Protein AF-A0A368YSW5-F1 (afdb_monomer_lite)

Organism: NCBI:txid314236

Secondary structure (DSSP, 8-state):
--HHHHHHHHHHHHHHHHHHHHHHHHHHHHHS------S-EEEEEETTTTEEEEE-TTSHHHHHHHHHHHTTSEEEEEE---SS--EEEEEETT--HHHHHHHHHHHHHHHHHHHHHHHHHHHHHHHHHHHHHHHHHHHHHHHHHHHHHHHHHHT----

Sequence (159 aa):
MNWRGGFFRLWVALTVVWLVVVGIFTYDQILYPSGYIGGMAHYFFNPGNNQYEIYNADTPRANELASWKASGTLSLIAIANQPDWTADLYIPSHQSDAELQVHAERMDAIMSAKSIDAAAGRRKASIKDAIGIGVLVPLSLLLAGLGLGWVLSGFRSRA

Foldseek 3Di:
DPPVVVVVVVLVVVLVVLLVVLCVVLVCCQVPPFLAPDAAWEWEQDPVVRDIDTDDCPDVVVVVLVVCVVVLQWDWDWPDDDPRYTYIYIYGNPDDPVVVVVVSVVVVVVSVVSSVVVSVVSSVVSVVVSCCSSPVVSVVVVVVVVVVVVVVVVVPDPD

Radius of gyration: 28.16 Å; chains: 1; bounding box: 77×23×75 Å

pLDDT: mean 87.33, std 8.79, range [48.66, 97.5]

Structure (mmCIF, N/CA/C/O backbone):
data_AF-A0A368YSW5-F1
#
_entry.id 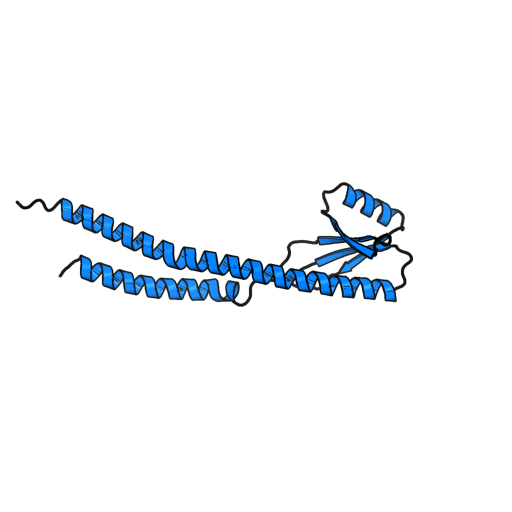  AF-A0A368YSW5-F1
#
loop_
_atom_site.group_PDB
_atom_site.id
_atom_site.type_symbol
_atom_site.label_atom_id
_atom_site.label_alt_id
_atom_site.label_comp_id
_atom_site.label_asym_id
_atom_site.label_entity_id
_atom_site.label_seq_id
_atom_site.pdbx_PDB_ins_code
_atom_site.Cartn_x
_atom_site.Cartn_y
_atom_site.Cartn_z
_atom_site.occupancy
_atom_site.B_iso_or_equiv
_atom_site.auth_seq_id
_atom_site.auth_comp_id
_atom_site.auth_asym_id
_atom_site.auth_atom_id
_atom_site.pdbx_PDB_model_num
ATOM 1 N N . MET A 1 1 ? 30.821 -0.106 -42.268 1.00 55.75 1 MET A N 1
ATOM 2 C CA . MET A 1 1 ? 29.575 0.116 -41.498 1.00 55.75 1 MET A CA 1
ATOM 3 C C . MET A 1 1 ? 29.910 0.936 -40.259 1.00 55.75 1 MET A C 1
ATOM 5 O O . MET A 1 1 ? 30.814 0.551 -39.529 1.00 55.75 1 MET A O 1
ATOM 9 N N . ASN A 1 2 ? 29.257 2.082 -40.045 1.00 79.56 2 ASN A N 1
ATOM 10 C CA . ASN A 1 2 ? 29.539 2.945 -38.893 1.00 79.56 2 ASN A CA 1
ATOM 11 C C . ASN A 1 2 ? 29.032 2.255 -37.621 1.00 79.56 2 ASN A C 1
ATOM 13 O O . ASN A 1 2 ? 27.830 2.267 -37.365 1.00 79.56 2 ASN A O 1
ATOM 17 N N . TRP A 1 3 ? 29.937 1.655 -36.841 1.00 73.31 3 TRP A N 1
ATOM 18 C CA . TRP A 1 3 ? 29.643 0.955 -35.578 1.00 73.31 3 TRP A CA 1
ATOM 19 C C . TRP A 1 3 ? 28.657 1.727 -34.685 1.00 73.31 3 TRP A C 1
ATOM 21 O O . TRP A 1 3 ? 27.694 1.160 -34.181 1.00 73.31 3 TRP A O 1
ATOM 31 N N . ARG A 1 4 ? 28.829 3.053 -34.597 1.00 79.88 4 ARG A N 1
ATOM 32 C CA . ARG A 1 4 ? 27.943 3.965 -33.855 1.00 79.88 4 ARG A CA 1
ATOM 33 C C . ARG A 1 4 ? 26.481 3.918 -34.318 1.00 79.88 4 ARG A C 1
ATOM 35 O O . ARG A 1 4 ? 25.581 3.924 -33.488 1.00 79.88 4 ARG A O 1
ATOM 42 N N . GLY A 1 5 ? 26.245 3.842 -35.628 1.00 83.88 5 GLY A N 1
ATOM 43 C CA . GLY A 1 5 ? 24.896 3.783 -36.195 1.00 83.88 5 GLY A CA 1
ATOM 44 C C . GLY A 1 5 ? 24.222 2.426 -35.989 1.00 83.88 5 GLY A C 1
ATOM 45 O O . GLY A 1 5 ? 23.025 2.375 -35.726 1.00 83.88 5 GLY A O 1
ATOM 46 N N . GLY A 1 6 ? 24.986 1.331 -36.067 1.00 89.25 6 GLY A N 1
ATOM 47 C CA . GLY A 1 6 ? 24.479 -0.016 -35.784 1.00 89.25 6 GLY A CA 1
ATOM 48 C C . GLY A 1 6 ? 24.125 -0.202 -34.308 1.00 89.25 6 GLY A C 1
ATOM 49 O O . GLY A 1 6 ? 23.021 -0.642 -33.995 1.00 89.25 6 GLY A O 1
ATOM 50 N N . PHE A 1 7 ? 25.024 0.215 -33.411 1.00 91.06 7 PHE A N 1
ATOM 51 C CA . PHE A 1 7 ? 24.809 0.158 -31.965 1.00 91.06 7 PHE A CA 1
ATOM 52 C C . PHE A 1 7 ? 23.573 0.955 -31.537 1.00 91.06 7 PHE A C 1
ATOM 54 O O . PHE A 1 7 ? 22.731 0.425 -30.822 1.00 91.06 7 PHE A O 1
ATOM 61 N N . PHE A 1 8 ? 23.419 2.194 -32.017 1.00 90.81 8 PHE A N 1
ATOM 62 C CA . PHE A 1 8 ? 22.273 3.024 -31.643 1.00 90.81 8 PHE A CA 1
ATOM 63 C C . PHE A 1 8 ? 20.935 2.406 -32.073 1.00 90.81 8 PHE A C 1
ATOM 65 O O . PHE A 1 8 ? 19.997 2.369 -31.286 1.00 90.81 8 PHE A O 1
ATOM 72 N N . ARG A 1 9 ? 20.849 1.856 -33.293 1.00 92.56 9 ARG A N 1
ATOM 73 C CA . ARG A 1 9 ? 19.632 1.175 -33.774 1.00 92.56 9 ARG A CA 1
ATOM 74 C C . ARG A 1 9 ? 19.288 -0.052 -32.929 1.00 92.56 9 ARG A C 1
ATOM 76 O O . ARG A 1 9 ? 18.128 -0.227 -32.568 1.00 92.56 9 ARG A O 1
ATOM 83 N N . LEU A 1 10 ? 20.289 -0.870 -32.597 1.00 93.19 10 LEU A N 1
ATOM 84 C CA . LEU A 1 10 ? 20.108 -2.025 -31.718 1.00 93.19 10 LEU A CA 1
ATOM 85 C C . LEU A 1 10 ? 19.662 -1.591 -30.316 1.00 93.19 10 LEU A C 1
ATOM 87 O O . LEU A 1 10 ? 18.737 -2.173 -29.760 1.00 93.19 10 LEU A O 1
ATOM 91 N N . TRP A 1 11 ? 20.278 -0.542 -29.770 1.00 94.44 11 TRP A N 1
ATOM 92 C CA . TRP A 1 11 ? 19.918 0.012 -28.470 1.00 94.44 11 TRP A CA 1
ATOM 93 C C . TRP A 1 11 ? 18.471 0.517 -28.437 1.00 94.44 11 TRP A C 1
ATOM 95 O O . TRP A 1 11 ? 17.745 0.205 -27.494 1.00 94.44 11 TRP A O 1
ATOM 105 N N . VAL A 1 12 ? 18.019 1.234 -29.474 1.00 95.06 12 VAL A N 1
ATOM 106 C CA . VAL A 1 12 ? 16.616 1.670 -29.588 1.00 95.06 12 VAL A CA 1
ATOM 107 C C . VAL A 1 12 ? 15.681 0.460 -29.590 1.00 95.06 12 VAL A C 1
ATOM 109 O O . VAL A 1 12 ? 14.729 0.433 -28.814 1.00 95.06 12 VAL A O 1
ATOM 112 N N . ALA A 1 13 ? 15.966 -0.562 -30.405 1.00 96.25 13 ALA A N 1
ATOM 113 C CA . ALA A 1 13 ? 15.141 -1.769 -30.467 1.00 96.25 13 ALA A CA 1
ATOM 114 C C . ALA A 1 13 ? 15.056 -2.484 -29.105 1.00 96.25 13 ALA A C 1
ATOM 116 O O . ALA A 1 13 ? 13.963 -2.820 -28.651 1.00 96.25 13 ALA A O 1
ATOM 117 N N . LEU A 1 14 ? 16.190 -2.651 -28.417 1.00 94.88 14 LEU A N 1
ATOM 118 C CA . LEU A 1 14 ? 16.240 -3.254 -27.082 1.00 94.88 14 LEU A CA 1
ATOM 119 C C . LEU A 1 14 ? 15.503 -2.416 -26.034 1.00 94.88 14 LEU A C 1
ATOM 121 O O . LEU A 1 14 ? 14.828 -2.977 -25.179 1.00 94.88 14 LEU A O 1
ATOM 125 N N . THR A 1 15 ? 15.588 -1.089 -26.117 1.00 95.19 15 THR A N 1
ATOM 126 C CA . THR A 1 15 ? 14.886 -0.177 -25.203 1.00 95.19 15 THR A CA 1
ATOM 127 C C . THR A 1 15 ? 13.376 -0.291 -25.365 1.00 95.19 15 THR A C 1
ATOM 129 O O . THR A 1 15 ? 12.659 -0.348 -24.373 1.00 95.19 15 THR A O 1
ATOM 132 N N . VAL A 1 16 ? 12.878 -0.381 -26.601 1.00 96.94 16 VAL A N 1
ATOM 133 C CA . VAL A 1 16 ? 11.444 -0.584 -26.853 1.00 96.94 16 VAL A CA 1
ATOM 134 C C . VAL A 1 16 ? 10.976 -1.908 -26.252 1.00 96.94 16 VAL A C 1
ATOM 136 O O . VAL A 1 16 ? 9.987 -1.926 -25.523 1.00 96.94 16 VAL A O 1
ATOM 139 N N . VAL A 1 17 ? 11.708 -3.002 -26.492 1.00 97.50 17 VAL A N 1
ATOM 140 C CA . VAL A 1 17 ? 11.387 -4.313 -25.902 1.00 97.50 17 VAL A CA 1
ATOM 141 C C . VAL A 1 17 ? 11.423 -4.247 -24.372 1.00 97.50 17 VAL A C 1
ATOM 143 O O . VAL A 1 17 ? 10.512 -4.747 -23.719 1.00 97.50 17 VAL A O 1
ATOM 146 N N . TRP A 1 18 ? 12.422 -3.577 -23.794 1.00 97.00 18 TRP A N 1
ATOM 147 C CA . TRP A 1 18 ? 12.538 -3.383 -22.348 1.00 97.00 18 TRP A CA 1
ATOM 148 C C . TRP A 1 18 ? 11.339 -2.639 -21.758 1.00 97.00 18 TRP A C 1
ATOM 150 O O . TRP A 1 18 ? 10.774 -3.083 -20.763 1.00 97.00 18 TRP A O 1
ATOM 160 N N . LEU A 1 19 ? 10.913 -1.538 -22.382 1.00 95.94 19 LEU A N 1
ATOM 161 C CA . LEU A 1 19 ? 9.761 -0.764 -21.917 1.00 95.94 19 LEU A CA 1
ATOM 162 C C . LEU A 1 19 ? 8.463 -1.575 -21.976 1.00 95.94 19 LEU A C 1
ATOM 164 O O . LEU A 1 19 ? 7.646 -1.463 -21.067 1.00 95.94 19 LEU A O 1
ATOM 168 N N . VAL A 1 20 ? 8.290 -2.423 -22.996 1.00 97.12 20 VAL A N 1
ATOM 169 C CA . VAL A 1 20 ? 7.148 -3.351 -23.071 1.00 97.12 20 VAL A CA 1
ATOM 170 C C . VAL A 1 20 ? 7.183 -4.344 -21.911 1.00 97.12 20 VAL A C 1
ATOM 172 O O . VAL A 1 20 ? 6.169 -4.536 -21.246 1.00 97.12 20 VAL A O 1
ATOM 175 N N . VAL A 1 21 ? 8.347 -4.934 -21.626 1.00 96.94 21 VAL A N 1
ATOM 176 C CA . VAL A 1 21 ? 8.528 -5.866 -20.504 1.00 96.94 21 VAL A CA 1
ATOM 177 C C . VAL A 1 21 ? 8.205 -5.177 -19.177 1.00 96.94 21 VAL A C 1
ATOM 179 O O . VAL A 1 21 ? 7.336 -5.646 -18.449 1.00 96.94 21 VAL A O 1
ATOM 182 N N . VAL A 1 22 ? 8.832 -4.035 -18.879 1.00 95.94 22 VAL A N 1
ATOM 183 C CA . VAL A 1 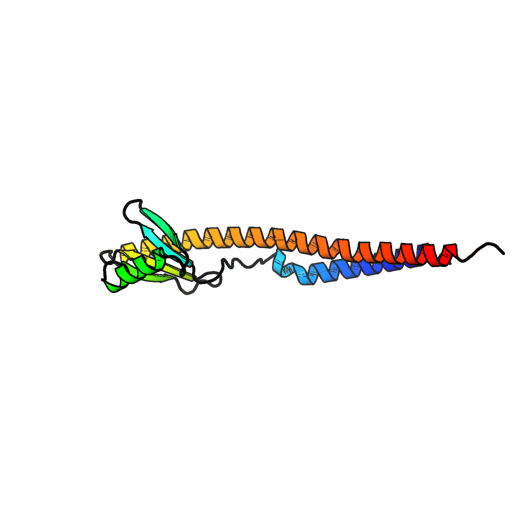22 ? 8.557 -3.269 -17.650 1.00 95.94 22 VAL A CA 1
ATOM 184 C C . VAL A 1 22 ? 7.075 -2.910 -17.554 1.00 95.94 22 VAL A C 1
ATOM 186 O O . VAL A 1 22 ? 6.481 -3.074 -16.491 1.00 95.94 22 VAL A O 1
ATOM 189 N N . GLY A 1 23 ? 6.462 -2.483 -18.660 1.00 94.12 23 GLY A N 1
ATOM 190 C CA . GLY A 1 23 ? 5.034 -2.190 -18.730 1.00 94.12 23 GLY A CA 1
ATOM 191 C C . GLY A 1 23 ? 4.173 -3.385 -18.324 1.00 94.12 23 GLY A C 1
ATOM 192 O O . GLY A 1 23 ? 3.330 -3.237 -17.450 1.00 94.12 23 GLY A O 1
ATOM 193 N N . ILE A 1 24 ? 4.429 -4.571 -18.884 1.00 96.44 24 ILE A N 1
ATOM 194 C CA . ILE A 1 24 ? 3.701 -5.806 -18.544 1.00 96.44 24 ILE A CA 1
ATOM 195 C C . ILE A 1 24 ? 3.865 -6.153 -17.059 1.00 96.44 24 ILE A C 1
ATOM 197 O O . ILE A 1 24 ? 2.876 -6.402 -16.378 1.00 96.44 24 ILE A O 1
ATOM 201 N N . PHE A 1 25 ? 5.092 -6.131 -16.533 1.00 95.31 25 PHE A N 1
ATOM 202 C CA . PHE A 1 25 ? 5.358 -6.528 -15.143 1.00 95.31 25 PHE A CA 1
ATOM 203 C C . PHE A 1 25 ? 4.858 -5.519 -14.098 1.00 95.31 25 PHE A C 1
ATOM 205 O O . PHE A 1 25 ? 4.620 -5.893 -12.952 1.00 95.31 25 PHE A O 1
ATOM 212 N N . THR A 1 26 ? 4.702 -4.247 -14.466 1.00 94.19 26 THR A N 1
ATOM 213 C CA . THR A 1 26 ? 4.225 -3.189 -13.555 1.00 94.19 26 THR A CA 1
ATOM 214 C C . THR A 1 26 ? 2.742 -2.863 -13.732 1.00 94.19 26 THR A C 1
ATOM 216 O O . THR A 1 26 ? 2.173 -2.173 -12.886 1.00 94.19 26 THR A O 1
ATOM 219 N N . TYR A 1 27 ? 2.097 -3.383 -14.784 1.00 92.19 27 TYR A N 1
ATOM 220 C CA . TYR A 1 27 ? 0.706 -3.098 -15.140 1.00 92.19 27 TYR A CA 1
ATOM 221 C C . TYR A 1 27 ? -0.260 -3.326 -13.974 1.00 92.19 27 TYR A C 1
ATOM 223 O O . TYR A 1 27 ? -0.980 -2.404 -13.586 1.00 92.19 27 TYR A O 1
ATOM 231 N N . ASP A 1 28 ? -0.215 -4.513 -13.366 1.00 91.06 28 ASP A N 1
ATOM 232 C CA . ASP A 1 28 ? -1.132 -4.879 -12.282 1.00 91.06 28 ASP A CA 1
ATOM 233 C C . ASP A 1 28 ? -0.926 -4.007 -11.044 1.00 91.06 28 ASP A C 1
ATOM 235 O O . ASP A 1 28 ? -1.890 -3.556 -10.433 1.00 91.06 28 ASP A O 1
ATOM 239 N N . GLN A 1 29 ? 0.324 -3.679 -10.713 1.00 88.69 29 GLN A N 1
ATOM 240 C CA . GLN A 1 29 ? 0.640 -2.833 -9.558 1.00 88.69 29 GLN A CA 1
ATOM 241 C C . GLN A 1 29 ? 0.152 -1.388 -9.738 1.00 88.69 29 GLN A C 1
ATOM 243 O O . GLN A 1 29 ? -0.152 -0.704 -8.761 1.00 88.69 29 GLN A O 1
ATOM 248 N N . ILE A 1 30 ? 0.076 -0.910 -10.983 1.00 89.81 30 ILE A N 1
ATOM 249 C CA . ILE A 1 30 ? -0.379 0.445 -11.303 1.00 89.81 30 ILE A CA 1
ATOM 250 C C . ILE A 1 30 ? -1.904 0.496 -11.412 1.00 89.81 30 ILE A C 1
ATOM 252 O O . ILE A 1 30 ? -2.521 1.410 -10.857 1.00 89.81 30 ILE A O 1
ATOM 256 N N . LEU A 1 31 ? -2.531 -0.447 -12.118 1.00 91.00 31 LEU A N 1
ATOM 257 C CA . LEU A 1 31 ? -3.983 -0.435 -12.304 1.00 91.00 31 LEU A CA 1
ATOM 258 C C . LEU A 1 31 ? -4.732 -0.909 -11.065 1.00 91.00 31 LEU A C 1
ATOM 260 O O . LEU A 1 31 ? -5.690 -0.249 -10.654 1.00 91.00 31 LEU A O 1
ATOM 264 N N . TYR A 1 32 ? -4.238 -1.971 -10.436 1.00 89.25 32 TYR A N 1
ATOM 265 C CA . TYR A 1 32 ? -4.837 -2.625 -9.277 1.00 89.25 32 TYR A CA 1
ATOM 266 C C . TYR A 1 32 ? -3.870 -2.599 -8.083 1.00 89.25 32 TYR A C 1
ATOM 268 O O . TYR A 1 32 ? -3.484 -3.648 -7.562 1.00 89.25 32 TYR A O 1
ATOM 276 N N . PRO A 1 33 ? -3.448 -1.400 -7.632 1.00 88.38 33 PRO A N 1
ATOM 277 C CA . PRO A 1 33 ? -2.627 -1.284 -6.437 1.00 88.38 33 PRO A CA 1
ATOM 278 C C . PRO A 1 33 ? -3.397 -1.875 -5.252 1.00 88.38 33 PRO A C 1
ATOM 280 O O . PRO A 1 33 ? -4.564 -1.551 -5.040 1.00 88.38 33 PRO A O 1
ATOM 283 N N . SER A 1 34 ? -2.740 -2.718 -4.457 1.00 83.88 34 SER A N 1
ATOM 284 C CA . SER A 1 34 ? -3.355 -3.284 -3.254 1.00 83.88 34 SER A CA 1
ATOM 285 C C . SER A 1 34 ? -3.825 -2.163 -2.318 1.00 83.88 34 SER A C 1
A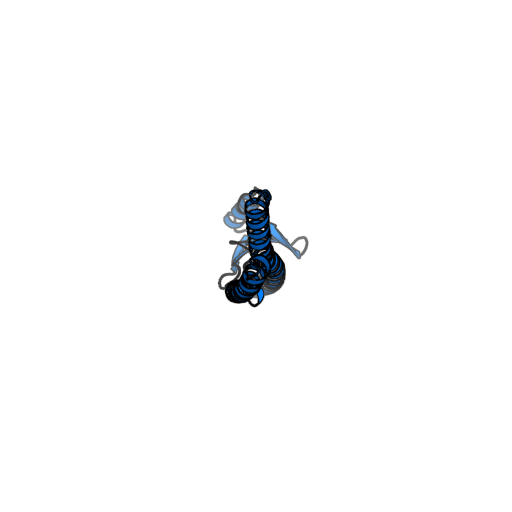TOM 287 O O . SER A 1 34 ? -3.015 -1.297 -1.971 1.00 83.88 34 SER A O 1
ATOM 289 N N . GLY A 1 35 ? -5.068 -2.220 -1.842 1.00 80.25 35 GLY A N 1
ATOM 290 C CA . GLY A 1 35 ? -5.564 -1.341 -0.777 1.00 80.25 35 GLY A CA 1
ATOM 291 C C . GLY A 1 35 ? -5.019 -1.696 0.602 1.00 80.25 35 GLY A C 1
ATOM 292 O O . GLY A 1 35 ? -5.343 -1.016 1.568 1.00 80.25 35 GLY A O 1
ATOM 293 N N . TYR A 1 36 ? -4.193 -2.743 0.691 1.00 81.50 36 TYR A N 1
ATOM 294 C CA . TYR A 1 36 ? -3.648 -3.255 1.938 1.00 81.50 36 TYR A CA 1
ATOM 295 C C . TYR A 1 36 ? -3.100 -2.140 2.837 1.00 81.50 36 TYR A C 1
ATOM 297 O O . TYR A 1 36 ? -2.245 -1.355 2.419 1.00 81.50 36 TYR A O 1
ATOM 305 N N . ILE A 1 37 ? -3.564 -2.068 4.082 1.00 76.69 37 ILE A N 1
ATOM 306 C CA . ILE A 1 37 ? -3.182 -0.993 5.018 1.00 76.69 37 ILE A CA 1
ATOM 307 C C . ILE A 1 37 ? -2.204 -1.486 6.102 1.00 76.69 37 ILE A C 1
ATOM 309 O O . ILE A 1 37 ? -1.772 -0.708 6.946 1.00 76.69 37 ILE A O 1
ATOM 313 N N . GLY A 1 38 ? -1.774 -2.752 6.043 1.00 66.06 38 GLY A N 1
ATOM 314 C CA . GLY A 1 38 ? -0.933 -3.373 7.074 1.00 66.06 38 GLY A CA 1
ATOM 315 C C . GLY A 1 38 ? -1.734 -4.290 8.001 1.00 66.06 38 GLY A C 1
ATOM 316 O O . GLY A 1 38 ? -2.938 -4.435 7.820 1.00 66.06 38 GLY A O 1
ATOM 317 N N . GLY A 1 39 ? -1.043 -4.945 8.945 1.00 64.62 39 GLY A N 1
ATOM 318 C CA . GLY A 1 39 ? -1.619 -5.941 9.866 1.00 64.62 39 GLY A CA 1
ATOM 319 C C . GLY A 1 39 ? -2.737 -5.400 10.769 1.00 64.62 39 GLY A C 1
ATOM 320 O O . GLY A 1 39 ? -3.127 -4.243 10.646 1.00 64.62 39 GLY A O 1
ATOM 321 N N . MET A 1 40 ? -3.252 -6.243 11.677 1.00 63.50 40 MET A N 1
ATOM 322 C CA . MET A 1 40 ? -4.347 -5.893 12.598 1.00 63.50 40 MET A CA 1
ATOM 323 C C . MET A 1 40 ? -4.132 -4.518 13.239 1.00 63.50 40 MET A C 1
ATOM 325 O O . MET A 1 40 ? -3.249 -4.331 14.073 1.00 63.50 40 MET A O 1
ATOM 329 N N . ALA A 1 41 ? -4.943 -3.548 12.819 1.00 73.69 41 ALA A N 1
ATOM 330 C CA . ALA A 1 41 ? -4.946 -2.224 13.407 1.00 73.69 41 ALA A CA 1
ATOM 331 C C . ALA A 1 41 ? -5.899 -2.242 14.601 1.00 73.69 41 ALA A C 1
ATOM 333 O O . ALA A 1 41 ? -7.056 -2.652 14.479 1.00 73.69 41 ALA A O 1
ATOM 334 N N . HIS A 1 42 ? -5.413 -1.803 15.757 1.00 81.75 42 HIS A N 1
ATOM 335 C CA . HIS A 1 42 ? -6.227 -1.767 16.956 1.00 81.75 42 HIS A CA 1
ATOM 336 C C . HIS A 1 42 ? -6.821 -0.373 17.155 1.00 81.75 42 HIS A C 1
ATOM 338 O O . HIS A 1 42 ? -6.123 0.645 17.102 1.00 81.75 42 HIS A O 1
ATOM 344 N N . TYR A 1 43 ? -8.130 -0.344 17.376 1.00 85.50 43 TYR A N 1
ATOM 345 C CA . TYR A 1 43 ? -8.918 0.866 17.528 1.00 85.50 43 TYR A CA 1
ATOM 346 C C . TYR A 1 43 ? -9.649 0.865 18.863 1.00 85.50 43 TYR A C 1
ATOM 348 O O . TYR A 1 43 ? -10.149 -0.158 19.329 1.00 85.50 43 TYR A O 1
ATOM 356 N N . PHE A 1 44 ? -9.745 2.039 19.469 1.00 87.19 44 PHE A N 1
ATOM 357 C CA . PHE A 1 44 ? -10.553 2.280 20.654 1.00 87.19 44 PHE A CA 1
ATOM 358 C C . PHE A 1 44 ? -11.580 3.365 20.356 1.00 87.19 44 PHE A C 1
ATOM 360 O O . PHE A 1 44 ? -11.225 4.432 19.856 1.00 87.19 44 PHE A O 1
ATOM 367 N N . PHE A 1 45 ? -12.850 3.099 20.654 1.00 89.31 45 PHE A N 1
ATOM 368 C CA . PHE A 1 45 ? -13.882 4.124 20.620 1.00 89.31 45 PHE A CA 1
ATOM 369 C C . PHE A 1 45 ? -13.908 4.874 21.953 1.00 89.31 45 PHE A C 1
ATOM 371 O O . PHE A 1 45 ? -14.246 4.301 22.990 1.00 89.31 45 PHE A O 1
ATOM 378 N N . ASN A 1 46 ? -13.566 6.161 21.920 1.00 85.31 46 ASN A N 1
ATOM 379 C CA . ASN A 1 46 ? -13.587 7.019 23.092 1.00 85.31 46 ASN A CA 1
ATOM 380 C C . ASN A 1 46 ? -14.967 7.698 23.218 1.00 85.31 46 ASN A C 1
ATOM 382 O O . ASN A 1 46 ? -15.293 8.596 22.436 1.00 85.31 46 ASN A O 1
ATOM 386 N N . PRO A 1 47 ? -15.795 7.315 24.209 1.00 82.00 47 PRO A N 1
ATOM 387 C CA . PRO A 1 47 ? -17.136 7.875 24.357 1.00 82.00 47 PRO A CA 1
ATOM 388 C C . PRO A 1 47 ? -17.121 9.349 24.787 1.00 82.00 47 PRO A C 1
ATOM 390 O O . PRO A 1 47 ? -18.097 10.056 24.555 1.00 82.00 47 PRO A O 1
ATOM 393 N N . GLY A 1 48 ? -16.027 9.837 25.388 1.00 85.31 48 GLY A N 1
ATOM 394 C CA . GLY A 1 48 ? -15.931 11.213 25.883 1.00 85.31 48 GLY A CA 1
ATOM 395 C C . GLY A 1 48 ? -15.831 12.262 24.774 1.00 85.31 48 GLY A C 1
ATOM 396 O O . GLY A 1 48 ? -16.274 13.392 24.958 1.00 85.31 48 GLY A O 1
ATOM 397 N N . ASN A 1 49 ? -15.273 11.895 23.618 1.00 87.81 49 ASN A N 1
ATOM 398 C CA . ASN A 1 49 ? -15.139 12.773 22.451 1.00 87.81 49 ASN A CA 1
ATOM 399 C C . ASN A 1 49 ? -15.809 12.210 21.184 1.00 87.81 49 ASN A C 1
ATOM 401 O O . ASN A 1 49 ? -15.804 12.884 20.155 1.00 87.81 49 ASN A O 1
ATOM 405 N N . ASN A 1 50 ? -16.402 11.012 21.256 1.00 85.19 50 ASN A N 1
ATOM 406 C CA . ASN A 1 50 ? -17.049 10.316 20.142 1.00 85.19 50 ASN A CA 1
ATOM 407 C C . ASN A 1 50 ? -16.105 10.106 18.938 1.00 85.19 50 ASN A C 1
ATOM 409 O O . ASN A 1 50 ? -16.513 10.236 17.782 1.00 85.19 50 ASN A O 1
ATOM 413 N N . GLN A 1 51 ? -14.830 9.809 19.207 1.00 87.88 51 GLN A N 1
ATOM 414 C CA . GLN A 1 51 ? -13.806 9.567 18.187 1.00 87.88 51 GLN A CA 1
ATOM 415 C C . GLN A 1 51 ? -13.151 8.192 18.342 1.00 87.88 51 GLN A C 1
ATOM 417 O O . GLN A 1 51 ? -13.137 7.596 19.419 1.00 87.88 51 GLN A O 1
ATOM 422 N N . TYR A 1 52 ? -12.596 7.697 17.233 1.00 87.75 52 TYR A N 1
ATOM 423 C CA . TYR A 1 52 ? -11.802 6.473 17.202 1.00 87.75 52 TYR A CA 1
ATOM 424 C C . TYR A 1 52 ? -10.317 6.808 17.301 1.00 87.75 52 TYR A C 1
ATOM 426 O O . TYR A 1 52 ? -9.777 7.543 16.473 1.00 87.75 52 TYR A O 1
ATOM 434 N N . GLU A 1 53 ? -9.654 6.225 18.288 1.00 87.69 53 GLU A N 1
ATOM 435 C CA . GLU A 1 53 ? -8.217 6.343 18.497 1.00 87.69 53 GLU A CA 1
ATOM 436 C C . GLU A 1 53 ? -7.522 5.089 17.963 1.00 87.69 53 GLU A C 1
ATOM 438 O O . GLU A 1 53 ? -7.948 3.967 18.242 1.00 87.69 53 GLU A O 1
ATOM 443 N N . ILE A 1 54 ? -6.452 5.281 17.190 1.00 85.12 54 ILE A N 1
ATOM 444 C CA . ILE A 1 54 ? -5.586 4.191 16.723 1.00 85.12 54 ILE A CA 1
ATOM 445 C C . ILE A 1 54 ? -4.491 3.994 17.754 1.00 85.12 54 ILE A C 1
ATOM 447 O O . ILE A 1 54 ? -3.903 4.973 18.219 1.00 85.12 54 ILE A O 1
ATOM 451 N N . TYR A 1 55 ? -4.165 2.747 18.058 1.00 82.62 55 TYR A N 1
ATOM 452 C CA . TYR A 1 55 ? -3.026 2.445 18.906 1.00 82.62 55 TYR A CA 1
ATOM 453 C C . TYR A 1 55 ? -2.239 1.245 18.383 1.00 82.62 55 TYR A C 1
ATOM 455 O O . TYR A 1 55 ? -2.751 0.392 17.659 1.00 82.62 55 TYR A O 1
ATOM 463 N N . ASN A 1 56 ? -0.965 1.196 18.764 1.00 82.06 56 ASN A N 1
ATOM 464 C CA . ASN A 1 56 ? -0.093 0.066 18.467 1.00 82.06 56 ASN A CA 1
ATOM 465 C C . ASN A 1 56 ? -0.155 -0.944 19.615 1.00 82.06 56 ASN A C 1
ATOM 467 O O . ASN A 1 56 ? -0.157 -0.543 20.784 1.00 82.06 56 ASN A O 1
ATOM 471 N N . ALA A 1 57 ? -0.140 -2.236 19.285 1.00 80.75 57 ALA A N 1
ATOM 472 C CA . ALA A 1 57 ? -0.179 -3.327 20.262 1.00 80.75 57 ALA A CA 1
ATOM 473 C C . ALA A 1 57 ? 0.964 -3.258 21.295 1.00 80.75 57 ALA A C 1
ATOM 475 O O . ALA A 1 57 ? 0.781 -3.645 22.443 1.00 80.75 57 ALA A O 1
ATOM 476 N N . ASP A 1 58 ? 2.109 -2.686 20.915 1.00 83.38 58 ASP A N 1
ATOM 477 C CA . ASP A 1 58 ? 3.300 -2.589 21.769 1.00 83.38 58 ASP A CA 1
ATOM 478 C C . ASP A 1 58 ? 3.305 -1.360 22.698 1.00 83.38 58 ASP A C 1
ATOM 480 O O . ASP A 1 58 ? 4.306 -1.056 23.347 1.00 83.38 58 ASP A O 1
ATOM 484 N N . THR A 1 59 ? 2.210 -0.596 22.748 1.00 84.44 59 THR A N 1
ATOM 485 C CA . THR A 1 59 ? 2.137 0.624 23.568 1.00 84.44 59 THR A CA 1
ATOM 486 C C . THR A 1 59 ? 1.548 0.346 24.953 1.00 84.44 59 THR A C 1
ATOM 488 O O . THR A 1 59 ? 0.687 -0.523 25.087 1.00 84.44 59 THR A O 1
ATOM 491 N N . PRO A 1 60 ? 1.908 1.127 25.995 1.00 89.69 60 PRO A N 1
ATOM 492 C CA . PRO A 1 60 ? 1.261 1.037 27.310 1.00 89.69 60 PRO A CA 1
ATOM 493 C C . PRO A 1 60 ? -0.268 1.135 27.237 1.00 89.69 60 PRO A C 1
ATOM 495 O O . PRO A 1 60 ? -0.975 0.480 28.000 1.00 89.69 60 PRO A O 1
ATOM 498 N N . ARG A 1 61 ? -0.779 1.883 26.252 1.00 88.62 61 ARG A N 1
ATOM 499 C CA . ARG A 1 61 ? -2.209 2.014 25.972 1.00 88.62 61 ARG A CA 1
ATOM 500 C C . ARG A 1 61 ? -2.878 0.680 25.631 1.00 88.62 61 ARG A C 1
ATOM 502 O O . ARG A 1 61 ? -4.006 0.449 26.054 1.00 88.62 61 ARG A O 1
ATOM 509 N N . ALA A 1 62 ? -2.193 -0.215 24.921 1.00 87.62 62 ALA A N 1
ATOM 510 C CA . ALA A 1 62 ? -2.716 -1.547 24.628 1.00 87.62 62 ALA A CA 1
ATOM 511 C C . ALA A 1 62 ? -2.902 -2.375 25.910 1.00 87.62 62 ALA A C 1
ATOM 513 O O . ALA A 1 62 ? -3.922 -3.043 26.068 1.00 87.62 62 ALA A O 1
ATOM 514 N N . ASN A 1 63 ? -1.968 -2.266 26.864 1.00 88.75 63 ASN A N 1
ATOM 515 C CA . ASN A 1 63 ? -2.073 -2.938 28.162 1.00 88.75 63 ASN A CA 1
ATOM 516 C C . ASN A 1 63 ? -3.240 -2.388 28.997 1.00 88.75 63 ASN A C 1
ATOM 518 O O . ASN A 1 63 ? -3.964 -3.162 29.623 1.00 88.75 63 ASN A O 1
ATOM 522 N N . GLU A 1 64 ? -3.466 -1.070 28.974 1.00 91.44 64 GLU A N 1
ATOM 523 C CA . GLU A 1 64 ? -4.630 -0.447 29.621 1.00 91.44 64 GLU A CA 1
ATOM 524 C C . GLU A 1 64 ? -5.941 -0.993 29.045 1.00 91.44 64 GLU A C 1
ATOM 526 O O . GLU A 1 64 ? -6.797 -1.468 29.792 1.00 91.44 64 GLU A O 1
ATOM 531 N N . LEU A 1 65 ? -6.078 -1.006 27.719 1.00 90.31 65 LEU A N 1
ATOM 532 C CA . LEU A 1 65 ? -7.280 -1.502 27.046 1.00 90.31 65 LEU A CA 1
ATOM 533 C C . LEU A 1 65 ? -7.487 -3.005 27.261 1.00 90.31 65 LEU A C 1
ATOM 535 O O . LEU A 1 65 ? -8.619 -3.449 27.460 1.00 90.31 65 LEU A O 1
ATOM 539 N N . ALA A 1 66 ? -6.408 -3.792 27.287 1.00 90.00 66 ALA A N 1
ATOM 540 C CA . ALA A 1 66 ? -6.460 -5.204 27.650 1.00 90.00 66 ALA A CA 1
ATOM 541 C C . ALA A 1 66 ? -6.950 -5.399 29.094 1.00 90.00 66 ALA A C 1
ATOM 543 O O . ALA A 1 66 ? -7.778 -6.277 29.341 1.00 90.00 66 ALA A O 1
ATOM 544 N N . SER A 1 67 ? -6.512 -4.550 30.031 1.00 93.50 67 SER A N 1
ATOM 545 C CA . SER A 1 67 ? -6.989 -4.581 31.418 1.00 93.50 67 SER A CA 1
ATOM 546 C C . SER A 1 67 ? -8.471 -4.205 31.533 1.00 93.50 67 SER A C 1
ATOM 548 O O . SER A 1 67 ? -9.216 -4.885 32.235 1.00 93.50 67 SER A O 1
ATOM 550 N N . TRP A 1 68 ? -8.935 -3.198 30.782 1.00 92.94 68 TRP A N 1
ATOM 551 C CA . TRP A 1 68 ? -10.343 -2.780 30.766 1.00 92.94 68 TRP A CA 1
ATOM 552 C C . TRP A 1 68 ? -11.251 -3.808 30.087 1.00 92.94 68 TRP A C 1
ATOM 554 O O . TRP A 1 68 ? -12.406 -3.979 30.475 1.00 92.94 68 TRP A O 1
ATOM 564 N N . LYS A 1 69 ? -10.733 -4.529 29.089 1.00 92.69 69 LYS A N 1
ATOM 565 C CA . LYS A 1 69 ? -11.404 -5.701 28.522 1.00 92.69 69 LYS A CA 1
ATOM 566 C C . LYS A 1 69 ? -11.499 -6.824 29.559 1.00 92.69 69 LYS A C 1
ATOM 568 O O . LYS A 1 69 ? -12.570 -7.394 29.738 1.00 92.69 69 LYS A O 1
ATOM 573 N N . ALA A 1 70 ? -10.408 -7.122 30.268 1.00 92.75 70 ALA A N 1
ATOM 574 C CA . ALA A 1 70 ? -10.383 -8.162 31.299 1.00 92.75 70 ALA A CA 1
ATOM 575 C C . ALA A 1 70 ? -11.312 -7.850 32.486 1.00 92.75 70 ALA A C 1
ATOM 577 O O . ALA A 1 70 ? -11.889 -8.768 33.062 1.00 92.75 70 ALA A O 1
ATOM 578 N N . SER A 1 71 ? -11.505 -6.570 32.822 1.00 94.38 71 SER A N 1
ATOM 579 C CA . SER A 1 71 ? -12.462 -6.134 33.845 1.00 94.38 71 SER A CA 1
ATOM 580 C C . SER A 1 71 ? -13.917 -6.090 33.364 1.00 94.38 71 SER A C 1
ATOM 582 O O . SER A 1 71 ? -14.797 -5.755 34.152 1.00 94.38 71 SER A O 1
ATOM 584 N N . GLY A 1 72 ? -14.187 -6.384 32.086 1.00 91.69 72 GLY A N 1
ATOM 585 C CA . GLY A 1 72 ? -15.528 -6.321 31.498 1.00 91.69 72 GLY A CA 1
ATOM 586 C C . GLY A 1 72 ? -16.032 -4.902 31.209 1.00 91.69 72 GLY A C 1
ATOM 587 O O . GLY A 1 72 ? -17.205 -4.729 30.890 1.00 91.69 72 GLY A O 1
ATOM 588 N N . THR A 1 73 ? -15.172 -3.883 31.295 1.00 92.94 73 THR A N 1
ATOM 589 C CA . THR A 1 73 ? -15.516 -2.486 30.968 1.00 92.94 73 THR A CA 1
ATOM 590 C C . THR A 1 73 ? -15.622 -2.276 29.458 1.00 92.94 73 THR A C 1
ATOM 592 O O . THR A 1 73 ? -16.405 -1.446 28.994 1.00 92.94 73 THR A O 1
ATOM 595 N N . LEU A 1 74 ? -14.837 -3.033 28.686 1.00 93.25 74 LEU A N 1
ATOM 596 C CA . LEU A 1 74 ? -14.824 -2.986 27.229 1.00 93.25 74 LEU A CA 1
ATOM 597 C C . LEU A 1 74 ? -15.168 -4.341 26.611 1.00 93.25 74 LEU A C 1
ATOM 599 O O . LEU A 1 74 ? -14.711 -5.386 27.072 1.00 93.25 74 LEU A O 1
ATOM 603 N N . SER A 1 75 ? -15.889 -4.282 25.501 1.00 90.94 75 SER A N 1
ATOM 604 C CA . SER A 1 75 ? -16.095 -5.366 24.550 1.00 90.94 75 SER A CA 1
ATOM 605 C C . SER A 1 75 ? -15.138 -5.211 23.368 1.00 90.94 75 SER A C 1
ATOM 607 O O . SER A 1 75 ? -14.812 -4.095 22.960 1.00 90.94 75 SER A O 1
ATOM 609 N N . LEU A 1 76 ? -14.688 -6.340 22.816 1.00 89.75 76 LEU A N 1
ATOM 610 C CA . LEU A 1 76 ? -13.886 -6.384 21.595 1.00 89.75 76 LEU A CA 1
ATOM 611 C C . LEU A 1 76 ? -14.757 -6.861 20.436 1.00 89.75 76 LEU A C 1
ATOM 613 O O . LEU A 1 76 ? -15.318 -7.953 20.505 1.00 89.75 76 LEU A O 1
ATOM 617 N N . ILE A 1 77 ? -14.800 -6.078 19.366 1.00 89.00 77 ILE A N 1
ATOM 618 C CA . ILE A 1 77 ? -15.401 -6.462 18.093 1.00 89.00 77 ILE A CA 1
ATOM 619 C C . ILE A 1 77 ? -14.276 -6.637 17.084 1.00 89.00 77 ILE A C 1
ATOM 621 O O . ILE A 1 77 ? -13.588 -5.678 16.735 1.00 89.00 77 ILE A O 1
ATOM 625 N N . ALA A 1 78 ? -14.095 -7.872 16.625 1.00 87.06 78 ALA A N 1
ATOM 626 C CA . ALA A 1 78 ? -13.207 -8.165 15.514 1.00 87.06 78 ALA A CA 1
ATOM 627 C C . ALA A 1 78 ? -13.947 -7.862 14.209 1.00 87.06 78 ALA A C 1
ATOM 629 O O . ALA A 1 78 ? -14.911 -8.540 13.851 1.00 87.06 78 ALA A O 1
ATOM 630 N N . ILE A 1 79 ? -13.483 -6.848 13.490 1.00 84.50 79 ILE A N 1
ATOM 631 C CA . ILE A 1 79 ? -13.919 -6.570 12.126 1.00 84.50 79 ILE A CA 1
ATOM 632 C C . ILE A 1 79 ? -13.021 -7.404 11.216 1.00 84.50 79 ILE A C 1
ATOM 634 O O . ILE A 1 79 ? -11.951 -6.979 10.771 1.00 84.50 79 ILE A O 1
ATOM 638 N N . ALA A 1 80 ? -13.441 -8.654 11.041 1.00 69.56 80 ALA A N 1
ATOM 639 C CA . ALA A 1 80 ? -12.823 -9.627 10.155 1.00 69.56 80 ALA A CA 1
ATOM 640 C C . ALA A 1 80 ? -13.612 -9.712 8.838 1.00 69.56 80 ALA A C 1
ATOM 642 O O . ALA A 1 80 ? -14.797 -9.388 8.809 1.00 69.56 80 ALA A O 1
ATOM 643 N N . ASN A 1 81 ? -12.960 -10.203 7.778 1.00 67.00 81 ASN A N 1
ATOM 644 C CA . ASN A 1 81 ? -13.486 -10.438 6.416 1.00 67.00 81 ASN A CA 1
ATOM 645 C C . ASN A 1 81 ? -13.258 -9.337 5.376 1.00 67.00 81 ASN A C 1
ATOM 647 O O . ASN A 1 81 ? -13.848 -9.408 4.300 1.00 67.00 81 ASN A O 1
ATOM 651 N N . GLN A 1 82 ? -12.372 -8.376 5.633 1.00 77.25 82 GLN A N 1
ATOM 652 C CA . GLN A 1 82 ? -11.954 -7.445 4.588 1.00 77.25 82 GLN A CA 1
ATOM 653 C C . GLN A 1 82 ? -10.634 -7.926 3.962 1.00 77.25 82 GLN A C 1
ATOM 655 O O . GLN A 1 82 ? -9.698 -8.267 4.687 1.00 77.25 82 GLN A O 1
ATOM 660 N N . PRO A 1 83 ? -10.535 -8.009 2.620 1.00 75.62 83 PRO A N 1
ATOM 661 C CA . PRO A 1 83 ? -9.353 -8.560 1.950 1.00 75.62 83 PRO A CA 1
ATOM 662 C C . PRO A 1 83 ? -8.102 -7.695 2.160 1.00 75.62 83 PRO A C 1
ATOM 664 O O . PRO A 1 83 ? -6.982 -8.198 2.111 1.00 75.62 83 PRO A O 1
ATOM 667 N N . ASP A 1 84 ? -8.296 -6.400 2.419 1.00 79.75 84 ASP A N 1
ATOM 668 C CA . ASP A 1 84 ? -7.227 -5.405 2.497 1.00 79.75 84 ASP A CA 1
ATOM 669 C C . ASP A 1 84 ? -6.890 -4.959 3.931 1.00 79.75 84 ASP A C 1
ATOM 671 O O . ASP A 1 84 ? -5.905 -4.244 4.139 1.00 79.75 84 ASP A O 1
ATOM 675 N N . TRP A 1 85 ? -7.687 -5.338 4.932 1.00 82.62 85 TRP A N 1
ATOM 676 C CA . TRP A 1 85 ? -7.471 -4.912 6.314 1.00 82.62 85 TRP A CA 1
ATOM 677 C C . TRP A 1 85 ? -8.251 -5.764 7.318 1.00 82.62 85 TRP A C 1
ATOM 679 O O . TRP A 1 85 ? -9.242 -6.406 7.001 1.00 82.62 85 TRP A O 1
ATOM 689 N N . THR A 1 86 ? -7.813 -5.733 8.569 1.00 83.38 86 THR A N 1
ATOM 690 C CA . THR A 1 86 ? -8.540 -6.291 9.716 1.00 83.38 86 THR A CA 1
ATOM 691 C C . THR A 1 86 ? -8.407 -5.318 10.871 1.00 83.38 86 THR A C 1
ATOM 693 O O . THR A 1 86 ? -7.336 -4.721 11.034 1.00 83.38 86 THR A O 1
ATOM 696 N N . ALA A 1 87 ? -9.459 -5.156 11.667 1.00 85.50 87 ALA A N 1
ATOM 697 C CA . ALA A 1 87 ? -9.439 -4.231 12.791 1.00 85.50 87 ALA A CA 1
ATOM 698 C C . ALA A 1 87 ? -10.037 -4.847 14.054 1.00 85.50 87 ALA A C 1
ATOM 700 O O . ALA A 1 87 ? -11.069 -5.510 14.007 1.00 85.50 87 ALA A O 1
ATOM 701 N N . ASP A 1 88 ? -9.400 -4.551 15.179 1.00 87.94 88 ASP A N 1
ATOM 702 C CA . ASP A 1 88 ? -9.884 -4.886 16.512 1.00 87.94 88 ASP A CA 1
ATOM 703 C C . ASP A 1 88 ? -10.433 -3.618 17.155 1.00 87.94 88 ASP A C 1
ATOM 705 O O . ASP A 1 88 ? -9.674 -2.691 17.447 1.00 87.94 88 ASP A O 1
ATOM 709 N N . LEU A 1 89 ? -11.747 -3.558 17.358 1.00 89.75 89 LEU A N 1
ATOM 710 C CA . LEU A 1 89 ? -12.422 -2.383 17.889 1.00 89.75 89 LEU A CA 1
ATOM 711 C C . LEU A 1 89 ? -12.867 -2.609 19.336 1.00 89.75 89 LEU A C 1
ATOM 713 O O . LEU A 1 89 ? -13.715 -3.449 19.628 1.00 89.75 89 LEU A O 1
ATOM 717 N N . TYR A 1 90 ? -12.295 -1.820 20.238 1.00 91.06 90 TYR A N 1
ATOM 718 C CA . TYR A 1 90 ? -12.630 -1.795 21.654 1.00 91.06 90 TYR A CA 1
ATOM 719 C C . TYR A 1 90 ? -13.731 -0.759 21.912 1.00 91.06 90 TYR A C 1
ATOM 721 O O . TYR A 1 90 ? -13.532 0.430 21.651 1.00 91.06 90 TYR A O 1
ATOM 729 N N . ILE A 1 91 ? -14.875 -1.203 22.436 1.00 92.62 91 ILE A N 1
ATOM 730 C CA . ILE A 1 91 ? -16.072 -0.378 22.695 1.00 92.62 91 ILE A CA 1
ATOM 731 C C . ILE A 1 91 ? -16.537 -0.598 24.140 1.00 92.62 91 ILE A C 1
ATOM 733 O O . ILE A 1 91 ? -16.370 -1.704 24.650 1.00 92.62 91 ILE A O 1
ATOM 737 N N . PRO A 1 92 ? -17.118 0.399 24.832 1.00 92.25 92 PRO A N 1
ATOM 738 C CA . PRO A 1 92 ? -17.754 0.175 26.128 1.00 92.25 92 PRO A CA 1
ATOM 739 C C . PRO A 1 92 ? -18.781 -0.970 26.108 1.00 92.25 92 PRO A C 1
ATOM 741 O O . PRO A 1 92 ? -19.618 -1.050 25.214 1.00 92.25 92 PRO A O 1
ATOM 744 N N . SER A 1 93 ? -18.734 -1.846 27.113 1.00 90.25 93 SER A N 1
ATOM 745 C CA . SER A 1 93 ? -19.500 -3.105 27.140 1.00 90.25 93 SER A CA 1
ATOM 746 C C . SER A 1 93 ? -21.012 -2.959 27.340 1.00 90.25 93 SER A C 1
ATOM 748 O O . SER A 1 93 ? -21.749 -3.918 27.137 1.00 90.25 93 SER A O 1
ATOM 750 N N . HIS A 1 94 ? -21.484 -1.776 27.733 1.00 90.38 94 HIS A N 1
ATOM 751 C CA . HIS A 1 94 ? -22.896 -1.499 28.011 1.00 90.38 94 HIS A CA 1
ATOM 752 C C . HIS A 1 94 ? -23.704 -1.087 26.773 1.00 90.38 94 HIS A C 1
ATOM 754 O O . HIS A 1 94 ? -24.883 -0.761 26.903 1.00 90.38 94 HIS A O 1
ATOM 760 N N . GLN A 1 95 ? -23.076 -1.044 25.600 1.00 89.12 95 GLN A N 1
ATOM 761 C CA . GLN A 1 95 ? -23.758 -0.673 24.370 1.00 89.12 95 GLN A CA 1
ATOM 762 C C . GLN A 1 95 ? -24.643 -1.800 23.843 1.00 89.12 95 GLN A C 1
ATOM 764 O O . GLN A 1 95 ? -24.332 -2.984 23.974 1.00 89.12 95 GLN A O 1
ATOM 769 N N . SER A 1 96 ? -25.757 -1.407 23.237 1.00 91.69 96 SER A N 1
ATOM 770 C CA . SER A 1 96 ? -26.688 -2.323 22.582 1.00 91.69 96 SER A CA 1
ATOM 771 C C . SER A 1 96 ? -26.109 -2.887 21.281 1.00 91.69 96 SER A C 1
ATOM 773 O O . SER A 1 96 ? -25.290 -2.243 20.627 1.00 91.69 96 SER A O 1
ATOM 775 N N . ASP A 1 97 ? -26.599 -4.048 20.839 1.00 89.81 97 ASP A N 1
ATOM 776 C CA . ASP A 1 97 ? -26.180 -4.661 19.567 1.00 89.81 97 ASP A CA 1
ATOM 777 C C . ASP A 1 97 ? -26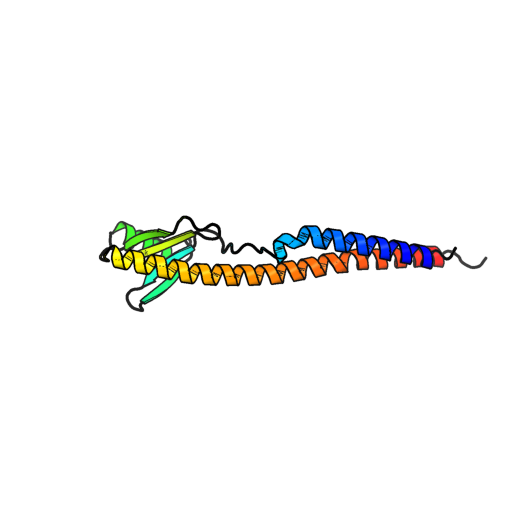.346 -3.712 18.365 1.00 89.81 97 ASP A C 1
ATOM 779 O O . ASP A 1 97 ? -25.513 -3.692 17.459 1.00 89.81 97 ASP A O 1
ATOM 783 N N . ALA A 1 98 ? -27.386 -2.871 18.382 1.00 91.12 98 ALA A N 1
ATOM 784 C CA . ALA A 1 98 ? -27.618 -1.862 17.351 1.00 91.12 98 ALA A CA 1
ATOM 785 C C . ALA A 1 98 ? -26.514 -0.787 17.325 1.00 91.12 98 ALA A C 1
ATOM 787 O O . ALA A 1 98 ? -26.071 -0.379 16.253 1.00 91.12 98 ALA A O 1
ATOM 788 N N . GLU A 1 99 ? -26.035 -0.342 18.488 1.00 90.00 99 GLU A N 1
ATOM 789 C CA . GLU A 1 99 ? -24.927 0.617 18.578 1.00 90.00 99 GLU A CA 1
ATOM 790 C C . GLU A 1 99 ? -23.603 -0.021 18.148 1.00 90.00 99 GLU A C 1
ATOM 792 O O . GLU A 1 99 ? -22.835 0.597 17.406 1.00 90.00 99 GLU A O 1
ATOM 797 N N . LEU A 1 100 ? -23.364 -1.281 18.531 1.00 87.81 100 LEU A N 1
ATOM 798 C CA . LEU A 1 100 ? -22.191 -2.038 18.089 1.00 87.81 100 LEU A CA 1
ATOM 799 C C . LEU A 1 100 ? -22.146 -2.154 16.559 1.00 87.81 100 LEU A C 1
ATOM 801 O O . LEU A 1 100 ? -21.088 -1.942 15.961 1.00 87.81 100 LEU A O 1
ATOM 805 N N . GLN A 1 101 ? -23.290 -2.414 15.918 1.00 89.44 101 GLN A N 1
ATOM 806 C CA . GLN A 1 101 ? -23.396 -2.443 14.460 1.00 89.44 101 GLN A CA 1
ATOM 807 C C . GLN A 1 101 ? -23.084 -1.075 13.835 1.00 89.44 101 GLN A C 1
ATOM 809 O O . GLN A 1 101 ? -22.283 -1.002 12.903 1.00 89.44 101 GLN A O 1
ATOM 814 N N . VAL A 1 102 ? -23.627 0.019 14.381 1.00 91.31 102 VAL A N 1
ATOM 815 C CA . VAL A 1 102 ? -23.318 1.383 13.907 1.00 91.31 102 VAL A CA 1
ATOM 816 C C . VAL A 1 102 ? -21.819 1.675 14.002 1.00 91.31 102 VAL A C 1
ATOM 818 O O . VAL A 1 102 ? -21.241 2.294 13.104 1.00 91.31 102 VAL A O 1
ATOM 821 N N . HIS A 1 103 ? -21.159 1.232 15.072 1.00 89.69 103 HIS A N 1
ATOM 822 C CA . HIS A 1 103 ? -19.721 1.418 15.220 1.00 89.69 103 HIS A CA 1
ATOM 823 C C . HIS A 1 103 ? -18.901 0.577 14.239 1.00 89.69 103 HIS A C 1
ATOM 825 O O . HIS A 1 103 ? -17.892 1.078 13.735 1.00 89.69 103 HIS A O 1
ATOM 831 N N . ALA A 1 104 ? -19.330 -0.653 13.952 1.00 87.56 104 ALA A N 1
ATOM 832 C CA . ALA A 1 104 ? -18.708 -1.502 12.943 1.00 87.56 104 ALA A CA 1
ATOM 833 C C . ALA A 1 104 ? -18.838 -0.887 11.538 1.00 87.56 104 ALA A C 1
ATOM 835 O O . ALA A 1 104 ? -17.834 -0.756 10.844 1.00 87.56 104 ALA A O 1
ATOM 836 N N . GLU A 1 105 ? -20.030 -0.417 11.158 1.00 89.62 105 GLU A N 1
ATOM 837 C CA . GLU A 1 105 ? -20.287 0.240 9.865 1.00 89.62 105 GLU A CA 1
ATOM 838 C C . GLU A 1 105 ? -19.474 1.532 9.698 1.00 89.62 105 GLU A C 1
ATOM 840 O O . GLU A 1 105 ? -18.877 1.781 8.649 1.00 89.62 105 GLU A O 1
ATOM 845 N N . ARG A 1 106 ? -19.385 2.357 10.751 1.00 89.88 106 ARG A N 1
ATOM 846 C CA . ARG A 1 106 ? -18.538 3.561 10.732 1.00 89.88 106 ARG A CA 1
ATOM 847 C C . ARG A 1 106 ? -17.065 3.220 10.556 1.00 89.88 106 ARG A C 1
ATOM 849 O O . ARG A 1 106 ? -16.369 3.909 9.810 1.00 89.88 106 ARG A O 1
ATOM 856 N N . MET A 1 107 ? -16.583 2.190 11.247 1.00 87.44 107 MET A N 1
ATOM 857 C CA . MET A 1 107 ? -15.194 1.762 11.120 1.00 87.44 107 MET A CA 1
ATOM 858 C C . MET A 1 107 ? -14.911 1.211 9.721 1.00 87.44 107 MET A C 1
ATOM 860 O O . MET A 1 107 ? -13.888 1.558 9.135 1.00 87.44 107 MET A O 1
ATOM 864 N N . ASP A 1 108 ? -15.834 0.433 9.157 1.00 86.88 108 ASP A N 1
ATOM 865 C CA . ASP A 1 108 ? -15.751 -0.066 7.785 1.00 86.88 108 ASP A CA 1
ATOM 866 C C . ASP A 1 108 ? -15.624 1.073 6.765 1.00 86.88 108 ASP A C 1
ATOM 868 O O . ASP A 1 108 ? -14.726 1.056 5.919 1.00 86.88 108 ASP A O 1
ATOM 872 N N . ALA A 1 109 ? -16.424 2.133 6.917 1.00 88.81 109 ALA A N 1
ATOM 873 C CA . ALA A 1 109 ? -16.334 3.323 6.075 1.00 88.81 109 ALA A CA 1
ATOM 874 C C . ALA A 1 109 ? -14.985 4.056 6.217 1.00 88.81 109 ALA A C 1
ATOM 876 O O . ALA A 1 109 ? -14.368 4.427 5.215 1.00 88.81 109 ALA A O 1
ATOM 877 N N . ILE A 1 110 ? -14.495 4.249 7.450 1.00 88.50 110 ILE A N 1
ATOM 878 C CA . ILE A 1 110 ? -13.199 4.904 7.713 1.00 88.50 110 ILE A CA 1
ATOM 879 C C . ILE A 1 110 ? -12.050 4.097 7.102 1.00 88.50 110 ILE A C 1
ATOM 881 O O . ILE A 1 110 ? -11.156 4.659 6.465 1.00 88.50 110 ILE A O 1
ATOM 885 N N . MET A 1 111 ? -12.057 2.782 7.300 1.00 86.69 111 MET A N 1
ATOM 886 C CA . MET A 1 111 ? -10.996 1.900 6.828 1.00 86.69 111 MET A CA 1
ATOM 887 C C . MET A 1 111 ? -11.018 1.734 5.313 1.00 86.69 111 MET A C 1
ATOM 889 O O . MET A 1 111 ? -9.958 1.746 4.693 1.00 86.69 111 MET A O 1
ATOM 893 N N . SER A 1 112 ? -12.202 1.687 4.706 1.00 87.12 112 SER A N 1
ATOM 894 C CA . SER A 1 112 ? -12.354 1.692 3.249 1.00 87.12 112 SER A CA 1
ATOM 895 C C . SER A 1 112 ? -11.836 2.987 2.621 1.00 87.12 112 SER A C 1
ATOM 897 O O . SER A 1 112 ? -11.150 2.953 1.603 1.00 87.12 112 SER A O 1
ATOM 899 N N . ALA A 1 113 ? -12.078 4.146 3.241 1.00 89.31 113 ALA A N 1
ATOM 900 C CA . ALA A 1 113 ? -11.488 5.400 2.769 1.00 89.31 113 ALA A CA 1
ATOM 901 C C . ALA A 1 113 ? -9.949 5.360 2.843 1.00 89.31 113 ALA A C 1
ATOM 903 O O . ALA A 1 113 ? -9.261 5.706 1.881 1.00 89.31 113 ALA A O 1
ATOM 904 N N . LYS A 1 114 ? -9.398 4.852 3.952 1.00 88.19 114 LYS A N 1
ATOM 905 C CA . LYS A 1 114 ? -7.947 4.691 4.114 1.00 88.19 114 LYS A CA 1
ATOM 906 C C . LYS A 1 114 ? -7.334 3.687 3.140 1.00 88.19 114 LYS A C 1
ATOM 908 O O . LYS A 1 114 ? -6.211 3.916 2.696 1.00 88.19 114 LYS A O 1
ATOM 913 N N . SER A 1 115 ? -8.020 2.589 2.812 1.00 87.56 115 SER A N 1
ATOM 914 C CA . SER A 1 115 ? -7.512 1.600 1.852 1.00 87.56 115 SER A CA 1
ATOM 915 C C . SER A 1 115 ? -7.426 2.190 0.447 1.00 87.56 115 SER A C 1
ATOM 917 O O . SER A 1 115 ? -6.434 1.973 -0.248 1.00 87.56 115 SER A O 1
ATOM 919 N N . ILE A 1 116 ? -8.403 3.014 0.056 1.00 89.44 116 ILE A N 1
ATOM 920 C CA . ILE A 1 116 ? -8.390 3.757 -1.210 1.00 89.44 116 ILE A CA 1
ATOM 921 C C . ILE A 1 116 ? -7.218 4.748 -1.245 1.00 89.44 116 ILE A C 1
ATOM 923 O O . ILE A 1 116 ? -6.479 4.799 -2.234 1.00 89.44 116 ILE A O 1
ATOM 927 N N . ASP A 1 117 ? -6.997 5.495 -0.163 1.00 90.38 117 ASP A N 1
ATOM 928 C CA . ASP A 1 117 ? -5.870 6.429 -0.064 1.00 90.38 117 ASP A CA 1
ATOM 929 C C . ASP A 1 117 ? -4.518 5.701 -0.105 1.00 90.38 117 ASP A C 1
ATOM 931 O O . ASP A 1 117 ? -3.591 6.122 -0.809 1.00 90.38 117 ASP A O 1
ATOM 935 N N . ALA A 1 118 ? -4.406 4.568 0.593 1.00 89.50 118 ALA A N 1
ATOM 936 C CA . ALA A 1 118 ? -3.219 3.721 0.579 1.00 89.50 118 ALA A CA 1
ATOM 937 C C . ALA A 1 118 ? -2.949 3.152 -0.823 1.00 89.50 118 ALA A C 1
ATOM 939 O O . ALA A 1 118 ? -1.813 3.217 -1.306 1.00 89.50 118 ALA A O 1
ATOM 940 N N . ALA A 1 119 ? -3.984 2.665 -1.510 1.00 90.75 119 ALA A N 1
ATOM 941 C CA . ALA A 1 119 ? -3.916 2.202 -2.893 1.00 90.75 119 ALA A CA 1
ATOM 942 C C . ALA A 1 119 ? -3.426 3.316 -3.834 1.00 90.75 119 ALA A C 1
ATOM 944 O O . ALA A 1 119 ? -2.522 3.103 -4.648 1.00 90.75 119 ALA A O 1
ATOM 945 N N . ALA A 1 120 ? -3.952 4.535 -3.691 1.00 91.62 120 ALA A N 1
ATOM 946 C CA . ALA A 1 120 ? -3.516 5.688 -4.475 1.00 91.62 120 ALA A CA 1
ATOM 947 C C . ALA A 1 120 ? -2.047 6.060 -4.200 1.00 91.62 120 ALA A C 1
ATOM 949 O O . ALA A 1 120 ? -1.301 6.395 -5.128 1.00 91.62 120 ALA A O 1
ATOM 950 N N . GLY A 1 121 ? -1.611 5.977 -2.940 1.00 91.31 121 GLY A N 1
ATOM 951 C CA . GLY A 1 121 ? -0.217 6.170 -2.542 1.00 91.31 121 GLY A CA 1
ATOM 952 C C . GLY A 1 121 ? 0.719 5.143 -3.182 1.00 91.31 121 GLY A C 1
ATOM 953 O O . GLY A 1 121 ? 1.714 5.521 -3.808 1.00 91.31 121 GLY A O 1
ATOM 954 N N . ARG A 1 122 ? 0.366 3.854 -3.104 1.00 90.75 122 ARG A N 1
ATOM 955 C CA . ARG A 1 122 ? 1.131 2.757 -3.720 1.00 90.75 122 ARG A CA 1
ATOM 956 C C . ARG A 1 122 ? 1.199 2.890 -5.232 1.00 90.75 122 ARG A C 1
ATOM 958 O O . ARG A 1 122 ? 2.288 2.797 -5.781 1.00 90.75 122 ARG A O 1
ATOM 965 N N . ARG A 1 123 ? 0.091 3.229 -5.899 1.00 92.56 123 ARG A N 1
ATOM 966 C CA . ARG A 1 123 ? 0.081 3.503 -7.346 1.00 92.56 123 ARG A CA 1
ATOM 967 C C . ARG A 1 123 ? 1.126 4.545 -7.729 1.00 92.56 123 ARG A C 1
ATOM 969 O O . ARG A 1 123 ? 1.876 4.343 -8.678 1.00 92.56 123 ARG A O 1
ATOM 976 N N . LYS A 1 124 ? 1.199 5.660 -6.993 1.00 92.62 124 LYS A N 1
ATOM 977 C CA . LYS A 1 124 ? 2.200 6.710 -7.252 1.00 92.62 124 LYS A CA 1
ATOM 978 C C . LYS A 1 124 ? 3.628 6.197 -7.064 1.00 92.62 124 LYS A C 1
ATOM 980 O O . LYS A 1 124 ? 4.496 6.586 -7.841 1.00 92.62 124 LYS A O 1
ATOM 985 N N . ALA A 1 125 ? 3.875 5.361 -6.055 1.00 92.19 125 ALA A N 1
ATOM 986 C CA . ALA A 1 125 ? 5.178 4.733 -5.845 1.00 92.19 125 ALA A CA 1
ATOM 987 C C . ALA A 1 125 ? 5.526 3.775 -6.996 1.00 92.19 125 ALA A C 1
ATOM 989 O O . ALA A 1 125 ? 6.550 3.966 -7.642 1.00 92.19 125 ALA A O 1
ATOM 990 N N . SER A 1 126 ? 4.622 2.862 -7.358 1.00 92.25 126 SER A N 1
ATOM 991 C CA . SER A 1 126 ? 4.810 1.925 -8.471 1.00 92.25 126 SER A CA 1
ATOM 992 C C . SER A 1 126 ? 5.037 2.633 -9.808 1.00 92.25 126 SER A C 1
ATOM 994 O O . SER A 1 126 ? 5.886 2.206 -10.581 1.00 92.25 126 SER A O 1
ATOM 996 N N . ILE A 1 127 ? 4.348 3.750 -10.079 1.00 93.25 127 ILE A N 1
ATOM 997 C CA . ILE A 1 127 ? 4.609 4.572 -11.274 1.00 93.25 127 ILE A CA 1
ATOM 998 C C . ILE A 1 127 ? 6.035 5.137 -11.244 1.00 93.25 127 ILE A C 1
ATOM 1000 O O . ILE A 1 127 ? 6.732 5.090 -12.257 1.00 93.25 127 ILE A O 1
ATOM 1004 N N . LYS A 1 128 ? 6.483 5.679 -10.104 1.00 94.00 128 LYS A N 1
ATOM 1005 C CA . LYS A 1 128 ? 7.846 6.215 -9.970 1.00 94.00 128 LYS A CA 1
ATOM 1006 C C . LYS A 1 128 ? 8.895 5.126 -10.172 1.00 94.00 128 LYS A C 1
ATOM 1008 O O . LYS A 1 128 ? 9.855 5.360 -10.902 1.00 94.00 128 LYS A O 1
ATOM 1013 N N . ASP A 1 129 ? 8.683 3.952 -9.591 1.00 92.12 129 ASP A N 1
ATOM 1014 C CA . ASP A 1 129 ? 9.595 2.816 -9.719 1.00 92.12 129 ASP A CA 1
ATOM 1015 C C . ASP A 1 129 ? 9.628 2.291 -11.159 1.00 92.12 129 ASP A C 1
ATOM 1017 O O . ASP A 1 129 ? 10.706 2.083 -11.716 1.00 92.12 129 ASP A O 1
ATOM 1021 N N . ALA A 1 130 ? 8.465 2.171 -11.808 1.00 93.62 130 ALA A N 1
ATOM 1022 C CA . ALA A 1 130 ? 8.355 1.770 -13.208 1.00 93.62 130 ALA A CA 1
ATOM 1023 C C . ALA A 1 130 ? 9.080 2.749 -14.142 1.00 93.62 130 ALA A C 1
ATOM 1025 O O . ALA A 1 130 ? 9.816 2.321 -15.030 1.00 93.62 130 ALA A O 1
ATOM 1026 N N . ILE A 1 131 ? 8.931 4.062 -13.925 1.00 92.38 131 ILE A N 1
ATOM 1027 C CA . ILE A 1 131 ? 9.667 5.086 -14.680 1.00 92.38 131 ILE A CA 1
ATOM 1028 C C . ILE A 1 131 ? 11.169 4.981 -14.396 1.00 92.38 131 ILE A C 1
ATOM 1030 O O . ILE A 1 131 ? 11.972 5.008 -15.329 1.00 92.38 131 ILE A O 1
ATOM 1034 N N . GLY A 1 132 ? 11.556 4.832 -13.127 1.00 93.00 132 GLY A N 1
ATOM 1035 C CA . GLY A 1 132 ? 12.950 4.695 -12.717 1.00 93.00 132 GLY A CA 1
ATOM 1036 C C . GLY A 1 132 ? 13.629 3.519 -13.414 1.00 93.00 132 GLY A C 1
ATOM 1037 O O . GLY A 1 132 ? 14.621 3.705 -14.113 1.00 93.00 132 GLY A O 1
ATOM 1038 N N . ILE A 1 133 ? 13.060 2.321 -13.303 1.00 91.94 133 ILE A N 1
ATOM 1039 C CA . ILE A 1 133 ? 13.590 1.100 -13.924 1.00 91.94 133 ILE A CA 1
ATOM 1040 C C . ILE A 1 133 ? 13.493 1.170 -15.456 1.00 91.94 133 ILE A C 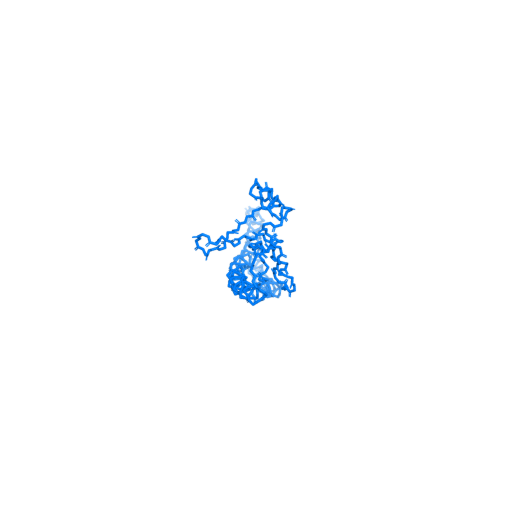1
ATOM 1042 O O . ILE A 1 133 ? 14.426 0.782 -16.166 1.00 91.94 133 ILE A O 1
ATOM 1046 N N . GLY A 1 134 ? 12.385 1.696 -15.981 1.00 93.62 134 GLY A N 1
ATOM 1047 C CA . GLY A 1 134 ? 12.134 1.824 -17.414 1.00 93.62 134 GLY A CA 1
ATOM 1048 C C . GLY A 1 134 ? 13.122 2.748 -18.125 1.00 93.62 134 GLY A C 1
ATOM 1049 O O . GLY A 1 134 ? 13.495 2.467 -19.260 1.00 93.62 134 GLY A O 1
ATOM 1050 N N . VAL A 1 135 ? 13.589 3.812 -17.465 1.00 93.81 135 VAL A N 1
ATOM 1051 C CA . VAL A 1 135 ? 14.492 4.811 -18.063 1.00 93.81 135 VAL A CA 1
ATOM 1052 C C . VAL A 1 135 ? 15.953 4.590 -17.674 1.00 93.81 135 VAL A C 1
ATOM 1054 O O . VAL A 1 135 ? 16.829 4.643 -18.541 1.00 93.81 135 VAL A O 1
ATOM 1057 N N . LEU A 1 136 ? 16.248 4.337 -16.394 1.00 93.88 136 LEU A N 1
ATOM 1058 C CA . LEU A 1 136 ? 17.631 4.275 -15.909 1.00 93.88 136 LEU A CA 1
ATOM 1059 C C . LEU A 1 136 ? 18.389 3.081 -16.489 1.00 93.88 136 LEU A C 1
ATOM 1061 O O . LEU A 1 136 ? 19.558 3.228 -16.849 1.00 93.88 136 LEU A O 1
ATOM 1065 N N . VAL A 1 137 ? 17.739 1.920 -16.633 1.00 93.44 137 VAL A N 1
ATOM 1066 C CA . VAL A 1 137 ? 18.403 0.719 -17.161 1.00 93.44 137 VAL A CA 1
ATOM 1067 C C . VAL A 1 137 ? 18.827 0.927 -18.623 1.00 93.44 137 VAL A C 1
ATOM 1069 O O . VAL A 1 137 ? 20.030 0.839 -18.892 1.00 93.44 137 VAL A O 1
ATOM 1072 N N . PRO A 1 138 ? 17.942 1.304 -19.570 1.00 94.56 138 PRO A N 1
ATOM 1073 C CA . PRO A 1 138 ? 18.360 1.584 -20.943 1.00 94.56 138 PRO A CA 1
ATOM 1074 C C . PRO A 1 138 ? 19.396 2.699 -21.053 1.00 94.56 138 PRO A C 1
ATOM 1076 O O . PRO A 1 138 ? 20.341 2.579 -21.836 1.00 94.56 138 PRO A O 1
ATOM 1079 N N . LEU A 1 139 ? 19.257 3.767 -20.261 1.00 95.69 139 LEU A N 1
ATOM 1080 C CA . LEU A 1 139 ? 20.207 4.875 -20.274 1.00 95.69 139 LEU A CA 1
ATOM 1081 C C . LEU A 1 139 ? 21.599 4.427 -19.808 1.00 95.69 139 LEU A C 1
ATOM 1083 O O . LEU A 1 139 ? 22.597 4.788 -20.429 1.00 95.69 139 LEU A O 1
ATOM 1087 N N . SER A 1 140 ? 21.679 3.591 -18.771 1.00 94.56 140 SER A N 1
ATOM 1088 C CA . SER A 1 140 ? 22.952 3.046 -18.285 1.00 94.56 140 SER A CA 1
ATOM 1089 C C . SER A 1 140 ? 23.645 2.177 -19.341 1.00 94.56 140 SER A C 1
ATOM 1091 O O . SER A 1 140 ? 24.847 2.322 -19.568 1.00 94.56 140 SER A O 1
ATOM 1093 N N . LEU A 1 141 ? 22.880 1.359 -20.074 1.00 93.81 141 LEU A N 1
ATOM 1094 C CA . LEU A 1 141 ? 23.384 0.553 -21.188 1.00 93.81 141 LEU A CA 1
ATOM 1095 C C . LEU A 1 141 ? 23.872 1.422 -22.352 1.00 93.81 141 LEU A C 1
ATOM 1097 O O . LEU A 1 141 ? 24.905 1.118 -22.955 1.00 93.81 141 LEU A O 1
ATOM 1101 N N . LEU A 1 142 ? 23.166 2.518 -22.654 1.00 94.19 142 LEU A N 1
ATOM 1102 C CA . LEU A 1 142 ? 23.592 3.472 -23.679 1.00 94.19 142 LEU A CA 1
ATOM 1103 C C . LEU A 1 142 ? 24.944 4.085 -23.317 1.00 94.19 142 LEU A C 1
ATOM 1105 O O . LEU A 1 142 ? 25.867 4.074 -24.131 1.00 94.19 142 LEU A O 1
ATOM 1109 N N . LEU A 1 143 ? 25.059 4.604 -22.092 1.00 95.12 143 LEU A N 1
ATOM 1110 C CA . LEU A 1 143 ? 26.272 5.251 -21.596 1.00 95.12 143 LEU A CA 1
ATOM 1111 C C . LEU A 1 143 ? 27.450 4.273 -21.555 1.00 95.12 143 LEU A C 1
ATOM 1113 O O . LEU A 1 143 ? 28.541 4.622 -22.005 1.00 95.12 143 LEU A O 1
ATOM 1117 N N . ALA A 1 144 ? 27.225 3.035 -21.107 1.00 93.12 144 ALA A N 1
ATOM 1118 C CA . ALA A 1 144 ? 28.240 1.987 -21.118 1.00 93.12 144 ALA A CA 1
ATOM 1119 C C . ALA A 1 144 ? 28.725 1.676 -22.545 1.00 93.12 144 ALA A C 1
ATOM 1121 O O . ALA A 1 144 ? 29.929 1.645 -22.801 1.00 93.12 144 ALA A O 1
ATOM 1122 N N . GLY A 1 145 ? 27.807 1.509 -23.502 1.00 89.88 145 GLY A N 1
ATOM 1123 C CA . GLY A 1 145 ? 28.172 1.249 -24.895 1.00 89.88 145 GLY A CA 1
ATOM 1124 C C . GLY A 1 145 ? 28.884 2.423 -25.573 1.00 89.88 145 GLY A C 1
ATOM 1125 O O . GLY A 1 145 ? 29.821 2.211 -26.348 1.00 89.88 145 GLY A O 1
ATOM 1126 N N . LEU A 1 146 ? 28.510 3.665 -25.246 1.00 90.88 146 LEU A N 1
ATOM 1127 C CA . LEU A 1 146 ? 29.230 4.862 -25.690 1.00 90.88 146 LEU A CA 1
ATOM 1128 C C . LEU A 1 146 ? 30.643 4.925 -25.100 1.00 90.88 146 LEU A C 1
ATOM 1130 O O . LEU A 1 146 ? 31.588 5.198 -25.842 1.00 90.88 146 LEU A O 1
ATOM 1134 N N . GLY A 1 147 ? 30.798 4.623 -23.808 1.00 91.69 147 GLY A N 1
ATOM 1135 C CA . GLY A 1 147 ? 32.096 4.544 -23.136 1.00 91.69 147 GLY A CA 1
ATOM 1136 C C . GLY A 1 147 ? 33.011 3.495 -23.770 1.00 91.69 147 GLY A C 1
ATOM 1137 O O . GLY A 1 147 ? 34.137 3.813 -24.147 1.00 91.69 147 GLY A O 1
ATOM 1138 N N . LEU A 1 148 ? 32.508 2.277 -24.000 1.00 88.94 148 LEU A N 1
ATOM 1139 C CA . LEU A 1 148 ? 33.249 1.222 -24.705 1.00 88.94 148 LEU A CA 1
ATOM 1140 C C . LEU A 1 148 ? 33.642 1.651 -26.122 1.00 88.94 148 LEU A C 1
ATOM 1142 O O . LEU A 1 148 ? 34.783 1.460 -26.541 1.00 88.94 148 LEU A O 1
ATOM 1146 N N . GLY A 1 149 ? 32.717 2.272 -26.858 1.00 86.56 149 GLY A N 1
ATOM 1147 C CA . GLY A 1 149 ? 32.996 2.798 -28.191 1.00 86.56 149 GLY A CA 1
ATOM 1148 C C . GLY A 1 149 ? 34.088 3.870 -28.186 1.00 86.56 149 GLY A C 1
ATOM 1149 O O . GLY A 1 149 ? 34.932 3.878 -29.082 1.00 86.56 149 GLY A O 1
ATOM 1150 N N . TRP A 1 150 ? 34.096 4.749 -27.181 1.00 87.19 150 TRP A N 1
ATOM 1151 C CA . TRP A 1 150 ? 35.130 5.766 -27.001 1.00 87.19 150 TRP A CA 1
ATOM 1152 C C . TRP A 1 150 ? 36.498 5.128 -26.736 1.00 87.19 150 TRP A C 1
ATOM 1154 O O . TRP A 1 150 ? 37.429 5.400 -27.496 1.00 87.19 150 TRP A O 1
ATOM 1164 N N . VAL A 1 151 ? 36.587 4.208 -25.768 1.00 87.50 151 VAL A N 1
ATOM 1165 C CA . VAL A 1 151 ? 37.820 3.472 -25.428 1.00 87.50 151 VAL A CA 1
ATOM 1166 C C . VAL A 1 151 ? 38.389 2.759 -26.659 1.00 87.50 151 VAL A C 1
ATOM 1168 O O . VAL A 1 151 ? 39.544 2.973 -27.017 1.00 87.50 151 VAL A O 1
ATOM 1171 N N . LEU A 1 152 ? 37.570 1.983 -27.377 1.00 84.19 152 LEU 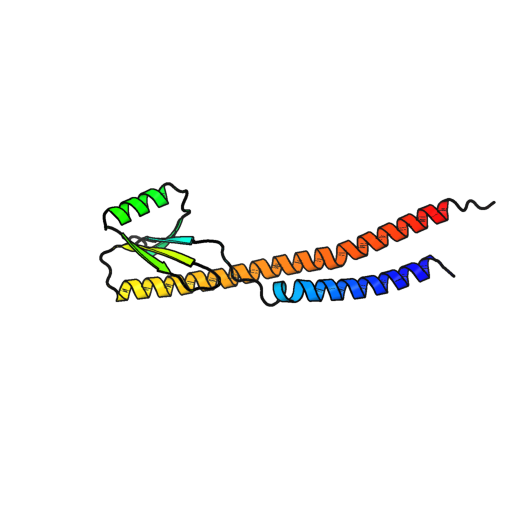A N 1
ATOM 1172 C CA . LEU A 1 152 ? 38.007 1.245 -28.570 1.00 84.19 152 LEU A CA 1
ATOM 1173 C C . LEU A 1 152 ? 38.441 2.162 -29.725 1.00 84.19 152 LEU A C 1
ATOM 1175 O O . LEU A 1 152 ? 39.320 1.801 -30.507 1.00 84.19 152 LEU A O 1
ATOM 1179 N N . SER A 1 153 ? 37.832 3.345 -29.853 1.00 81.06 153 SER A N 1
ATOM 1180 C CA . SER A 1 153 ? 38.203 4.318 -30.888 1.00 81.06 153 SER A CA 1
ATOM 1181 C C . SER A 1 153 ? 39.469 5.111 -30.554 1.00 81.06 153 SER A C 1
ATOM 1183 O O . SER A 1 153 ? 40.219 5.441 -31.468 1.00 81.06 153 SER A O 1
ATOM 1185 N N . GLY A 1 154 ? 39.733 5.375 -29.269 1.00 74.12 154 GLY A N 1
ATOM 1186 C CA . GLY A 1 154 ? 40.896 6.136 -28.804 1.00 74.12 154 GLY A CA 1
ATOM 1187 C C . GLY A 1 154 ? 42.228 5.404 -28.987 1.00 74.12 154 GLY A C 1
ATOM 1188 O O . GLY A 1 154 ? 43.245 6.045 -29.223 1.00 74.12 154 GLY A O 1
ATOM 1189 N N . PHE A 1 155 ? 42.225 4.067 -28.969 1.00 66.56 155 PHE A N 1
ATOM 1190 C CA . PHE A 1 155 ? 43.428 3.263 -29.229 1.00 66.56 155 PHE A CA 1
ATOM 1191 C C . PHE A 1 155 ? 43.772 3.100 -30.715 1.00 66.56 155 PHE A C 1
ATOM 1193 O O . PHE A 1 155 ? 44.863 2.634 -31.041 1.00 66.56 155 PHE A O 1
ATOM 1200 N N . ARG A 1 156 ? 42.901 3.530 -31.638 1.00 61.88 156 ARG A N 1
ATOM 1201 C CA . ARG A 1 156 ? 43.269 3.693 -33.052 1.00 61.88 156 ARG A CA 1
ATOM 1202 C C . ARG A 1 156 ? 44.009 5.019 -33.232 1.00 61.88 156 ARG A C 1
ATOM 1204 O O . ARG A 1 156 ? 43.507 5.947 -33.863 1.00 61.88 156 ARG A O 1
ATOM 1211 N N . SER A 1 157 ? 45.205 5.102 -32.652 1.00 53.16 157 SER A N 1
ATOM 1212 C CA . SER A 1 157 ? 46.202 6.089 -33.064 1.00 53.16 157 SER A CA 1
ATOM 1213 C C . SER A 1 157 ? 46.428 5.924 -34.568 1.00 53.16 157 SER A C 1
ATOM 1215 O O . SER A 1 157 ? 46.597 4.801 -35.045 1.00 53.16 157 SER A O 1
ATOM 1217 N N . ARG A 1 158 ? 46.358 7.027 -35.320 1.00 55.91 158 ARG A N 1
ATOM 1218 C CA . ARG A 1 158 ? 46.702 7.061 -36.747 1.00 55.91 158 ARG A CA 1
ATOM 1219 C C . ARG A 1 158 ? 48.192 6.724 -36.874 1.00 55.91 158 ARG A C 1
ATOM 1221 O O . ARG A 1 158 ? 49.019 7.601 -36.644 1.00 55.91 158 ARG A O 1
ATOM 1228 N N . ALA A 1 159 ? 48.501 5.467 -37.172 1.00 48.66 159 ALA A N 1
ATOM 1229 C CA . ALA A 1 159 ? 49.783 5.046 -37.728 1.00 48.66 159 ALA A CA 1
ATOM 1230 C C . ALA A 1 159 ? 49.678 5.039 -39.256 1.00 48.66 159 ALA A C 1
ATOM 1232 O O . ALA A 1 159 ? 48.586 4.668 -39.754 1.00 48.66 159 ALA A O 1
#